Protein AF-A0A4V2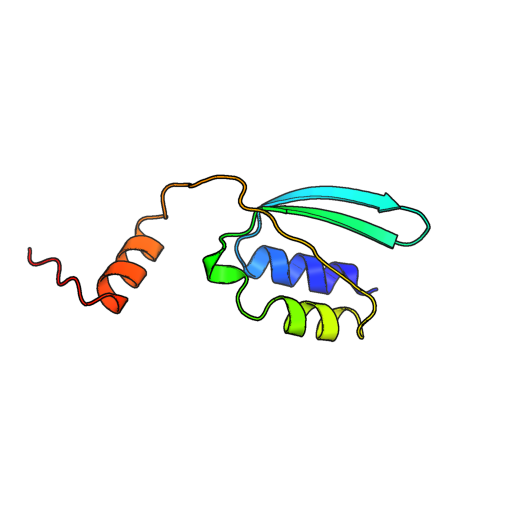B0A8-F1 (afdb_monomer)

Foldseek 3Di:
DLVVVLVVLCVVQVKAWDDWDDDPNDIDTDIDGPPVSCVCVQVSVCVSVVNPDDDDDDDDDDDDDPPVVVVVVCVVVVVPPDD

Solvent-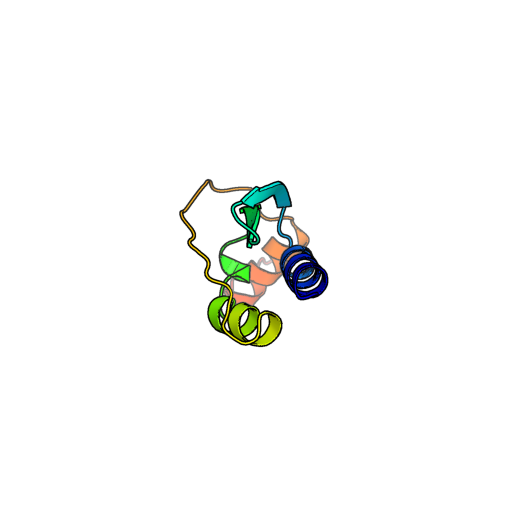accessible surface area (backbone atoms only — not comparable to full-atom values): 5374 Å² total; per-residue (Å²): 130,47,60,64,58,54,52,50,52,39,49,76,42,62,32,49,75,76,47,78,44,83,50,96,95,42,78,46,76,42,64,51,57,52,70,89,55,50,70,68,41,70,60,53,46,24,63,60,38,76,62,72,58,85,85,85,86,75,92,86,82,87,77,88,69,57,69,75,59,43,51,53,51,36,57,75,70,68,56,77,80,72,133

Structure (mmCIF, N/CA/C/O backbone):
data_AF-A0A4V2B0A8-F1
#
_entry.id   AF-A0A4V2B0A8-F1
#
loop_
_atom_site.group_PDB
_atom_site.id
_atom_site.type_symbol
_atom_site.label_atom_id
_atom_site.label_alt_id
_atom_site.label_comp_id
_atom_site.label_asym_id
_atom_site.label_entity_id
_atom_site.label_seq_id
_atom_site.pdbx_PDB_ins_code
_atom_site.Cartn_x
_atom_site.Cartn_y
_atom_site.Cartn_z
_atom_site.occupancy
_atom_site.B_iso_or_equiv
_atom_site.auth_seq_id
_atom_site.auth_comp_id
_atom_site.auth_asym_id
_atom_site.auth_atom_id
_atom_site.pdbx_PDB_model_num
ATOM 1 N N . ASP A 1 1 ? -9.561 9.938 13.239 1.00 70.00 1 ASP A N 1
ATOM 2 C CA . ASP A 1 1 ? -8.130 10.145 13.560 1.00 70.00 1 ASP A CA 1
ATOM 3 C C . ASP A 1 1 ? -7.162 9.397 12.642 1.00 70.00 1 ASP A C 1
ATOM 5 O O . ASP A 1 1 ? -6.278 10.032 12.094 1.00 70.00 1 ASP A O 1
ATOM 9 N N . TYR A 1 2 ? -7.344 8.102 12.355 1.00 82.25 2 TYR A N 1
ATOM 10 C CA . TYR A 1 2 ? -6.391 7.336 11.513 1.00 82.25 2 TYR A CA 1
ATOM 11 C C . TYR A 1 2 ? -6.549 7.508 9.990 1.00 82.25 2 TYR A C 1
ATOM 13 O O . TYR A 1 2 ? -5.664 7.147 9.218 1.00 82.25 2 TYR A O 1
ATOM 21 N N . MET A 1 3 ? -7.688 8.045 9.544 1.00 86.12 3 MET A N 1
ATOM 22 C CA . MET A 1 3 ? -8.070 8.085 8.129 1.00 86.12 3 MET A CA 1
ATOM 23 C C . MET A 1 3 ? -7.075 8.872 7.265 1.00 86.12 3 MET A C 1
ATOM 25 O O . MET A 1 3 ? -6.737 8.422 6.178 1.00 86.12 3 MET A O 1
ATOM 29 N N . GLY A 1 4 ? -6.570 10.009 7.756 1.00 88.69 4 GLY A N 1
ATOM 30 C CA . GLY A 1 4 ? -5.618 10.832 7.003 1.00 88.69 4 GLY A CA 1
ATOM 31 C C . GLY A 1 4 ? -4.320 10.089 6.676 1.00 88.69 4 GLY A C 1
ATOM 32 O O . GLY A 1 4 ? -3.845 10.162 5.547 1.00 88.69 4 GLY A O 1
ATOM 33 N N . GLY A 1 5 ? -3.799 9.307 7.629 1.00 90.88 5 GLY A N 1
ATOM 34 C CA . GLY A 1 5 ? -2.598 8.495 7.422 1.00 90.88 5 GLY A CA 1
ATOM 35 C C . GLY A 1 5 ? -2.807 7.398 6.378 1.00 90.88 5 GLY A C 1
ATOM 36 O O . GLY A 1 5 ? -1.999 7.263 5.464 1.00 90.88 5 GLY A O 1
ATOM 37 N N . VAL A 1 6 ? -3.935 6.683 6.461 1.00 92.88 6 VAL A N 1
ATOM 38 C CA . VAL A 1 6 ? -4.276 5.612 5.508 1.00 92.88 6 VAL A CA 1
ATOM 39 C C . VAL A 1 6 ? -4.457 6.159 4.093 1.00 92.88 6 VAL A C 1
ATOM 41 O O . VAL A 1 6 ? -3.951 5.581 3.135 1.00 92.88 6 VAL A O 1
ATOM 44 N N . ILE A 1 7 ? -5.144 7.292 3.947 1.00 93.06 7 ILE A N 1
ATOM 45 C CA . ILE A 1 7 ? -5.341 7.949 2.648 1.00 93.06 7 ILE A CA 1
ATOM 46 C C . ILE A 1 7 ? -4.006 8.452 2.083 1.00 93.06 7 ILE A C 1
ATOM 48 O O . ILE A 1 7 ? -3.742 8.288 0.894 1.00 93.06 7 ILE A O 1
ATOM 52 N N . GLY A 1 8 ? -3.142 9.016 2.932 1.00 93.62 8 GLY A N 1
ATOM 53 C CA . GLY A 1 8 ? -1.799 9.444 2.543 1.00 93.62 8 GLY A CA 1
ATOM 54 C C . GLY A 1 8 ? -0.939 8.293 2.015 1.00 93.62 8 GLY A C 1
ATOM 55 O O . GLY A 1 8 ? -0.320 8.429 0.962 1.00 93.62 8 GLY A O 1
ATOM 56 N N . ASP A 1 9 ? -0.948 7.144 2.693 1.00 94.25 9 ASP A N 1
ATOM 57 C CA . ASP A 1 9 ? -0.215 5.948 2.254 1.00 94.25 9 ASP A CA 1
ATOM 58 C C . ASP A 1 9 ? -0.769 5.374 0.943 1.00 94.25 9 ASP A C 1
ATOM 60 O O . ASP A 1 9 ? 0.002 5.069 0.034 1.00 94.25 9 ASP A O 1
ATOM 64 N N . LEU A 1 10 ? -2.097 5.306 0.791 1.00 94.56 10 LEU A N 1
ATOM 65 C CA . LEU A 1 10 ? -2.725 4.890 -0.468 1.00 94.56 10 LEU A CA 1
ATOM 66 C C . LEU A 1 10 ? -2.319 5.804 -1.632 1.00 94.56 10 LEU A C 1
ATOM 68 O O . LEU A 1 10 ? -1.962 5.307 -2.700 1.00 94.56 10 LEU A O 1
ATOM 72 N N . ASN A 1 11 ? -2.293 7.122 -1.423 1.00 93.50 11 ASN A N 1
ATOM 73 C CA . ASN A 1 11 ? -1.835 8.076 -2.434 1.00 93.50 11 ASN A CA 1
ATOM 74 C C . ASN A 1 11 ? -0.344 7.897 -2.763 1.00 93.50 11 ASN A C 1
ATOM 76 O O . ASN A 1 11 ? 0.026 7.885 -3.938 1.00 93.50 11 ASN A O 1
ATOM 80 N N . ALA A 1 12 ? 0.513 7.688 -1.757 1.00 93.44 12 ALA A N 1
ATOM 81 C CA . ALA A 1 12 ? 1.942 7.422 -1.961 1.00 93.44 12 ALA A CA 1
ATOM 82 C C . ALA A 1 12 ? 2.186 6.138 -2.776 1.00 93.44 12 ALA A C 1
ATOM 84 O O . ALA A 1 12 ? 3.111 6.068 -3.586 1.00 93.44 12 ALA A O 1
ATOM 85 N N . ARG A 1 13 ? 1.303 5.144 -2.630 1.00 92.94 13 ARG A N 1
ATOM 86 C CA . ARG A 1 13 ? 1.295 3.897 -3.412 1.00 92.94 13 ARG A CA 1
ATOM 87 C C . ARG A 1 13 ? 0.671 4.034 -4.800 1.00 92.94 13 ARG A C 1
ATOM 89 O O . ARG A 1 13 ? 0.510 3.031 -5.490 1.00 92.94 13 ARG A O 1
ATOM 96 N N . ARG A 1 14 ? 0.353 5.256 -5.242 1.00 91.12 14 ARG A N 1
ATOM 97 C CA . ARG A 1 14 ? -0.331 5.542 -6.517 1.00 91.12 14 ARG A CA 1
ATOM 98 C C . ARG A 1 14 ? -1.729 4.919 -6.584 1.00 91.12 14 ARG A C 1
ATOM 100 O O . ARG A 1 14 ? -2.170 4.481 -7.645 1.00 91.12 14 ARG A O 1
ATOM 107 N N . GLY A 1 15 ? -2.405 4.850 -5.442 1.00 92.25 15 GLY A N 1
ATOM 108 C CA . GLY A 1 15 ? -3.780 4.391 -5.345 1.00 92.25 15 GLY A CA 1
ATOM 109 C C . GLY A 1 15 ? -4.764 5.402 -5.929 1.00 92.25 15 GLY A C 1
ATOM 110 O O . GLY A 1 15 ? -4.696 6.591 -5.629 1.00 92.25 15 GLY A O 1
ATOM 111 N N . LYS A 1 16 ? -5.709 4.923 -6.736 1.00 93.44 16 LYS A N 1
ATOM 112 C CA . LYS A 1 16 ? -6.876 5.675 -7.206 1.00 93.44 16 LYS A CA 1
ATOM 113 C C . LYS A 1 16 ? -8.033 5.395 -6.252 1.00 93.44 16 LYS A C 1
ATOM 115 O O . LYS A 1 16 ? -8.540 4.275 -6.207 1.00 93.44 16 LYS A O 1
ATOM 120 N N . ILE A 1 17 ? -8.430 6.381 -5.452 1.00 94.44 17 ILE A N 1
ATOM 121 C CA . ILE A 1 17 ? -9.563 6.240 -4.528 1.00 94.44 17 ILE A CA 1
ATOM 122 C C . ILE A 1 17 ? -10.863 6.432 -5.307 1.00 94.44 17 ILE A C 1
ATOM 124 O O . ILE A 1 17 ? -11.083 7.482 -5.900 1.00 94.44 17 ILE A O 1
ATOM 128 N N . HIS A 1 18 ? -11.727 5.421 -5.268 1.00 94.12 18 HIS A N 1
ATOM 129 C CA . HIS A 1 18 ? -13.019 5.418 -5.956 1.00 94.12 18 HIS A CA 1
ATOM 130 C C . HIS A 1 18 ? -14.133 5.961 -5.075 1.00 94.12 18 HIS A C 1
ATOM 132 O O . HIS A 1 18 ? -14.958 6.756 -5.514 1.00 94.12 18 HIS A O 1
ATOM 138 N N . SER A 1 19 ? -14.179 5.523 -3.816 1.00 93.50 19 SER A N 1
ATOM 139 C CA . SER A 1 19 ? -15.212 5.967 -2.885 1.00 93.50 19 SER A CA 1
ATOM 140 C C . SER A 1 19 ? -14.778 5.821 -1.436 1.00 93.50 19 SER A C 1
ATOM 142 O O . SER A 1 19 ? -14.036 4.905 -1.075 1.00 93.50 19 SER A O 1
ATOM 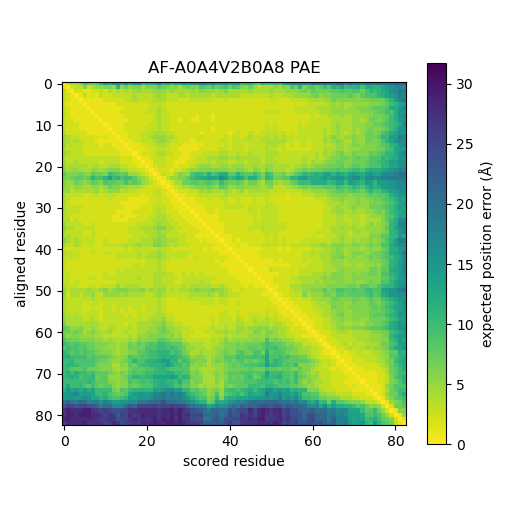144 N N . MET A 1 20 ? -15.332 6.681 -0.589 1.00 93.06 20 MET A N 1
ATOM 145 C CA . MET A 1 20 ? -15.231 6.592 0.863 1.00 93.06 20 MET A CA 1
ATOM 146 C C . MET A 1 20 ? -16.645 6.583 1.432 1.00 93.06 20 MET A C 1
ATOM 148 O O . MET A 1 20 ? -17.433 7.483 1.147 1.00 93.06 20 MET A O 1
ATOM 152 N N . THR A 1 21 ? -16.989 5.544 2.186 1.00 92.44 21 THR A N 1
ATOM 153 C CA . THR A 1 21 ? -18.347 5.353 2.697 1.00 92.44 21 THR A CA 1
ATOM 154 C C . THR A 1 21 ? -18.317 5.097 4.201 1.00 92.44 21 THR A C 1
ATOM 156 O O . THR A 1 21 ? -17.703 4.116 4.636 1.00 92.44 21 THR A O 1
ATOM 159 N N . PRO A 1 22 ? -19.011 5.918 5.007 1.00 90.19 22 PRO A N 1
ATOM 160 C CA . PRO A 1 22 ? -19.180 5.642 6.423 1.00 90.19 22 PRO A CA 1
ATOM 161 C C . PRO A 1 22 ? -20.085 4.419 6.614 1.00 90.19 22 PRO A C 1
ATOM 163 O O . PRO A 1 22 ? -21.142 4.302 5.996 1.00 90.19 22 PRO A O 1
ATOM 166 N N . LYS A 1 23 ? -19.680 3.492 7.481 1.00 85.75 23 LYS A N 1
ATOM 167 C CA . LYS A 1 23 ? -20.416 2.261 7.787 1.00 85.75 23 LYS A CA 1
ATOM 168 C C . LYS A 1 23 ? -20.285 1.941 9.273 1.00 85.75 23 LYS A C 1
ATOM 170 O O . LYS A 1 23 ? -19.222 1.522 9.709 1.00 85.75 23 LYS A O 1
ATOM 175 N N . HIS A 1 24 ? -21.366 2.103 10.040 1.00 83.44 24 HIS A N 1
ATOM 176 C CA . HIS A 1 24 ? -21.446 1.721 11.463 1.00 83.44 24 HIS A CA 1
ATOM 177 C C . HIS A 1 24 ? -20.257 2.213 12.318 1.00 83.44 24 HIS A C 1
ATOM 179 O O . HIS A 1 24 ? -19.630 1.436 13.030 1.00 83.44 24 HIS A O 1
ATOM 185 N N . GLY A 1 25 ? -19.896 3.496 12.204 1.00 82.69 25 GLY A N 1
ATOM 186 C CA . GLY A 1 25 ? -18.759 4.075 12.940 1.00 82.69 25 GLY A CA 1
ATOM 187 C C . GLY A 1 25 ? -17.374 3.753 12.359 1.00 82.69 25 GLY A C 1
ATOM 188 O O . GLY A 1 25 ? -16.370 4.237 12.874 1.00 82.69 25 GLY A O 1
ATOM 189 N N . LEU A 1 26 ? -17.306 2.987 11.268 1.00 86.88 26 LEU A N 1
ATOM 190 C CA . LEU A 1 26 ? -16.102 2.750 10.472 1.00 86.88 26 LEU A CA 1
ATOM 191 C C . LEU A 1 26 ? -16.155 3.549 9.166 1.00 86.88 26 LEU A C 1
ATOM 193 O O . LEU A 1 26 ? -17.219 3.969 8.713 1.00 86.88 26 LEU A O 1
ATOM 197 N N . GLN A 1 27 ? -14.999 3.724 8.534 1.00 89.19 27 GLN A N 1
ATOM 198 C CA . GLN A 1 27 ? -14.885 4.264 7.180 1.00 89.19 27 GLN A CA 1
ATOM 199 C C . GLN A 1 27 ? -14.420 3.152 6.245 1.00 89.19 27 GLN A C 1
ATOM 201 O O . GLN A 1 27 ? -13.377 2.540 6.473 1.00 89.19 27 GLN A O 1
ATOM 206 N N . SER A 1 28 ? -15.199 2.877 5.203 1.00 92.88 28 SER A N 1
ATOM 207 C CA . SER A 1 28 ? -14.835 1.941 4.144 1.00 92.88 28 SER A CA 1
ATOM 208 C C . SER A 1 28 ? -14.265 2.717 2.964 1.00 92.88 28 SER A C 1
ATOM 210 O O . SER A 1 28 ? -14.909 3.636 2.463 1.00 92.88 28 SER A O 1
ATOM 212 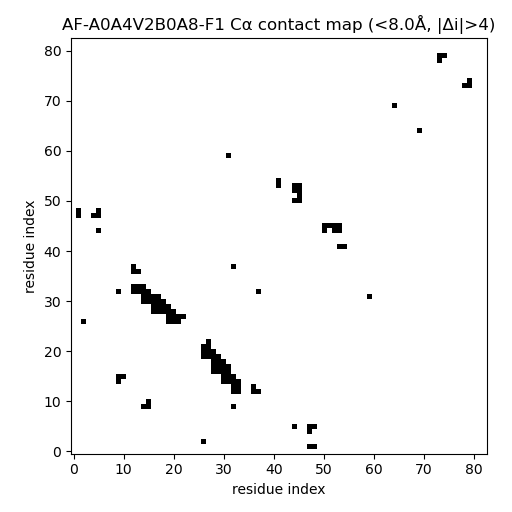N N . ILE A 1 29 ? -13.063 2.351 2.522 1.00 93.62 29 ILE A N 1
ATOM 213 C CA . ILE A 1 29 ? -12.382 2.979 1.388 1.00 93.62 29 ILE A CA 1
ATOM 214 C C . ILE A 1 29 ? -12.308 1.947 0.266 1.00 93.62 29 ILE A C 1
ATOM 216 O O . ILE A 1 29 ? -11.773 0.856 0.461 1.00 93.62 29 ILE A O 1
ATOM 220 N N . LYS A 1 30 ? -12.839 2.289 -0.909 1.00 94.94 30 LYS A N 1
ATOM 221 C CA . LYS A 1 30 ? -12.617 1.533 -2.145 1.00 94.94 30 LYS A CA 1
ATOM 222 C C . LYS A 1 30 ? -11.585 2.263 -2.981 1.00 94.94 30 LYS A C 1
ATOM 224 O O . LYS A 1 30 ? -11.733 3.455 -3.245 1.00 94.94 30 LYS A O 1
ATOM 229 N N . CYS A 1 31 ? -10.561 1.542 -3.403 1.00 95.56 31 CYS A N 1
ATOM 230 C CA . CYS A 1 31 ? -9.503 2.076 -4.241 1.00 95.56 31 CYS A CA 1
ATOM 231 C C . CYS A 1 31 ? -8.900 0.975 -5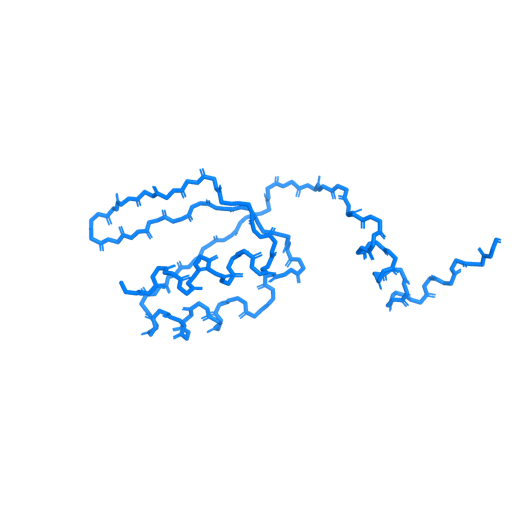.109 1.00 95.56 31 CYS A C 1
ATOM 233 O O . CYS A 1 31 ? -9.030 -0.211 -4.803 1.00 95.56 31 CYS A O 1
ATOM 235 N N . GLU A 1 32 ? -8.235 1.388 -6.177 1.00 95.62 32 GLU A N 1
ATOM 236 C CA . GLU A 1 32 ? -7.362 0.539 -6.978 1.00 95.62 32 GLU A CA 1
ATOM 237 C C . GLU A 1 32 ? -5.924 0.976 -6.766 1.00 95.62 32 GLU A C 1
ATOM 239 O O . GLU A 1 32 ? -5.611 2.161 -6.843 1.00 95.62 32 GLU A O 1
ATOM 244 N N . VAL A 1 33 ? -5.044 0.021 -6.496 1.00 94.44 33 VAL A N 1
ATOM 245 C CA . VAL A 1 33 ? -3.625 0.276 -6.256 1.00 94.44 33 VAL A CA 1
ATOM 246 C C . VAL A 1 33 ? -2.828 -0.698 -7.117 1.00 94.44 33 VAL A C 1
ATOM 248 O O . VAL A 1 33 ? -3.193 -1.877 -7.172 1.00 94.44 33 VAL A O 1
ATOM 251 N N . PRO A 1 34 ? -1.741 -0.262 -7.780 1.00 92.94 34 PRO A N 1
ATOM 252 C CA . PRO A 1 34 ? -0.863 -1.177 -8.494 1.00 92.94 34 PRO A CA 1
ATOM 253 C C . PRO A 1 34 ? -0.381 -2.296 -7.566 1.00 92.94 34 PRO A C 1
ATOM 255 O O . PRO A 1 34 ? 0.174 -2.023 -6.501 1.00 92.94 34 PRO A O 1
ATOM 258 N N . LEU A 1 35 ? -0.5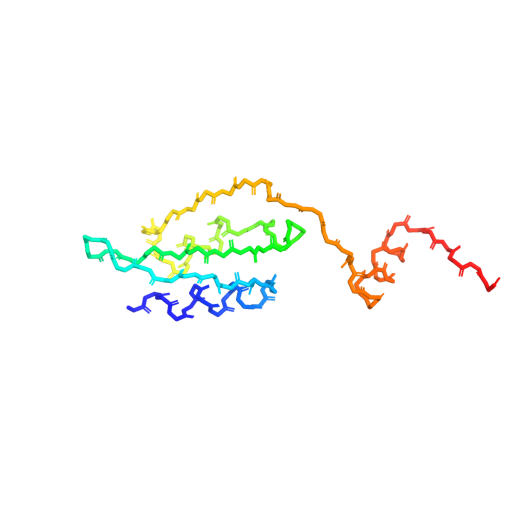43 -3.558 -7.975 1.00 93.00 35 LEU A N 1
ATOM 259 C CA . LEU A 1 35 ? -0.195 -4.716 -7.139 1.00 93.00 35 LEU A CA 1
ATOM 260 C C . LEU A 1 35 ? 1.267 -4.679 -6.655 1.00 93.00 35 LEU A C 1
ATOM 262 O O . LEU A 1 35 ? 1.548 -5.014 -5.507 1.00 93.00 35 LEU A O 1
ATOM 266 N N . ALA A 1 36 ? 2.187 -4.186 -7.492 1.00 90.38 36 ALA A N 1
ATOM 267 C CA . ALA A 1 36 ? 3.597 -4.001 -7.144 1.00 90.38 36 ALA A CA 1
ATOM 268 C C . ALA A 1 36 ? 3.823 -3.078 -5.927 1.00 90.38 36 ALA A C 1
ATOM 270 O O . ALA A 1 36 ? 4.843 -3.190 -5.255 1.00 90.38 36 ALA A O 1
ATOM 271 N N . GLN A 1 37 ? 2.874 -2.189 -5.621 1.00 91.50 37 GLN A N 1
ATOM 272 C CA . GLN A 1 37 ? 2.922 -1.271 -4.481 1.00 91.50 37 GLN A CA 1
ATOM 273 C C . GLN A 1 37 ? 2.215 -1.827 -3.234 1.00 91.50 37 GLN A C 1
ATOM 275 O O . GLN A 1 37 ? 2.262 -1.196 -2.183 1.00 91.50 37 GLN A O 1
ATOM 280 N N . MET A 1 38 ? 1.565 -2.995 -3.308 1.00 94.31 38 MET A N 1
ATOM 281 C CA . MET A 1 38 ? 0.804 -3.577 -2.189 1.00 94.31 38 MET A CA 1
ATOM 282 C C . MET A 1 38 ? 1.633 -4.507 -1.292 1.00 94.31 38 MET A C 1
ATOM 284 O O . MET A 1 38 ? 1.179 -4.895 -0.211 1.00 94.31 38 MET A O 1
ATOM 288 N N . PHE A 1 39 ? 2.864 -4.840 -1.689 1.00 93.00 39 PHE A N 1
ATOM 289 C CA . PHE A 1 39 ? 3.788 -5.581 -0.834 1.00 93.00 39 PHE A CA 1
ATOM 290 C C . PHE A 1 39 ? 4.047 -4.810 0.473 1.00 93.00 39 PHE A C 1
ATOM 292 O O . PHE A 1 39 ? 4.344 -3.616 0.472 1.00 93.00 39 PHE A O 1
ATOM 299 N N . GLY A 1 40 ? 3.880 -5.492 1.611 1.00 92.81 40 GLY A N 1
ATOM 300 C CA . GLY A 1 40 ? 4.028 -4.897 2.946 1.00 92.81 40 GLY A CA 1
ATOM 301 C C . GLY A 1 40 ? 2.855 -4.024 3.417 1.00 92.81 40 GLY A C 1
ATOM 302 O O . GLY A 1 40 ? 2.891 -3.534 4.548 1.00 92.81 40 GLY A O 1
ATOM 303 N N . TYR A 1 41 ? 1.795 -3.860 2.614 1.00 94.56 41 TYR A N 1
ATOM 304 C CA . TYR A 1 41 ? 0.665 -2.992 2.968 1.00 94.56 41 TYR A CA 1
ATOM 305 C C . TYR A 1 41 ? -0.054 -3.430 4.252 1.00 94.56 41 TYR A C 1
ATOM 307 O O . TYR A 1 41 ? -0.405 -2.587 5.070 1.00 94.56 41 TYR A O 1
ATOM 315 N N . SER A 1 42 ? -0.204 -4.739 4.490 1.00 93.75 42 SER A N 1
ATOM 316 C CA . SER A 1 42 ? -0.817 -5.263 5.723 1.00 93.75 42 SER A CA 1
ATOM 317 C C . SER A 1 42 ? -0.150 -4.720 6.992 1.00 93.75 42 SER A C 1
ATOM 319 O O . SER A 1 42 ? -0.819 -4.244 7.911 1.00 93.75 42 SER A O 1
ATOM 321 N N . THR A 1 43 ? 1.184 -4.725 7.023 1.00 94.12 43 THR A N 1
ATOM 322 C CA . THR A 1 43 ? 1.967 -4.22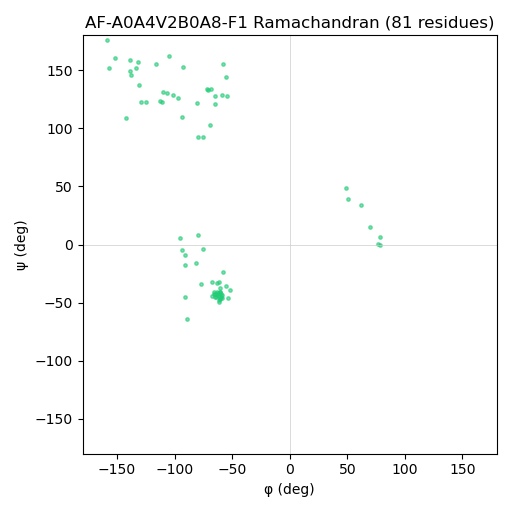8 8.158 1.00 94.12 43 THR A CA 1
ATOM 323 C C . THR A 1 43 ? 1.822 -2.714 8.311 1.00 94.12 43 THR A C 1
ATOM 325 O O . THR A 1 43 ? 1.580 -2.233 9.420 1.00 94.12 43 THR A O 1
ATOM 328 N N . ALA A 1 44 ? 1.904 -1.966 7.205 1.00 94.12 44 ALA A N 1
ATOM 329 C CA . ALA A 1 44 ? 1.737 -0.512 7.203 1.00 94.12 44 ALA A CA 1
ATOM 330 C C . ALA A 1 44 ? 0.343 -0.095 7.701 1.00 94.12 44 ALA A C 1
ATOM 332 O O . ALA A 1 44 ? 0.228 0.740 8.601 1.00 94.12 44 ALA A O 1
ATOM 333 N N . LEU A 1 45 ? -0.713 -0.743 7.199 1.00 94.56 45 LEU A N 1
ATOM 334 C CA . LEU A 1 45 ? -2.095 -0.474 7.591 1.00 94.56 45 LEU A CA 1
ATOM 335 C C . LEU A 1 45 ? -2.323 -0.750 9.081 1.00 94.56 45 LEU A C 1
ATOM 337 O O . LEU A 1 45 ? -2.954 0.052 9.776 1.00 94.56 45 LEU A O 1
ATOM 341 N N . ARG A 1 46 ? -1.801 -1.867 9.601 1.00 93.25 46 ARG A N 1
ATOM 342 C CA . ARG A 1 46 ? -1.897 -2.183 11.035 1.00 93.25 46 ARG A CA 1
ATOM 343 C C . ARG A 1 46 ? -1.167 -1.146 11.883 1.00 93.25 46 ARG A C 1
ATOM 345 O O . ARG A 1 46 ? -1.716 -0.729 12.895 1.00 93.25 46 ARG A O 1
ATOM 352 N N . SER A 1 47 ? 0.010 -0.687 11.466 1.00 93.50 47 SER A N 1
ATOM 353 C CA . SER A 1 47 ? 0.747 0.364 12.178 1.00 93.50 47 SER A CA 1
ATOM 354 C C . SER A 1 47 ? -0.046 1.678 12.234 1.00 93.50 47 SER A C 1
ATOM 356 O O . SER A 1 47 ? -0.276 2.214 13.316 1.00 93.50 47 SER A O 1
ATOM 358 N N . GLN A 1 48 ? -0.572 2.140 11.095 1.00 92.38 48 GLN A N 1
ATOM 359 C CA . GLN A 1 48 ? -1.323 3.402 10.996 1.00 92.38 48 GLN A CA 1
ATOM 360 C C . GLN A 1 48 ? -2.670 3.372 11.723 1.00 92.38 48 GLN A C 1
ATOM 362 O O . GLN A 1 48 ? -3.126 4.391 12.234 1.00 92.38 48 GLN A O 1
ATOM 367 N N . SER A 1 49 ? -3.318 2.208 11.771 1.00 92.12 49 SER A N 1
ATOM 368 C CA . SER A 1 49 ? -4.626 2.030 12.414 1.00 92.12 49 SER A CA 1
ATOM 369 C C . SER A 1 49 ? -4.548 1.518 13.853 1.00 92.12 49 SER A C 1
ATOM 371 O O . SER A 1 49 ? -5.586 1.182 14.426 1.00 92.12 49 SER A O 1
ATOM 373 N N . GLN A 1 50 ? -3.343 1.392 14.423 1.00 91.56 50 GLN A N 1
ATOM 374 C CA . GLN A 1 50 ? -3.119 0.732 15.718 1.00 91.56 50 GLN A CA 1
ATOM 375 C C . GLN A 1 50 ? -3.775 -0.664 15.787 1.00 91.56 50 GLN A C 1
ATOM 377 O O . GLN A 1 50 ? -4.368 -1.057 16.788 1.00 91.56 50 GLN A O 1
ATOM 382 N N . GLY A 1 51 ? -3.715 -1.402 14.678 1.00 91.88 51 GLY A N 1
ATOM 383 C CA . GLY A 1 51 ? -4.238 -2.759 14.538 1.00 91.88 51 GLY A CA 1
ATOM 384 C C . GLY A 1 51 ? -5.752 -2.865 14.342 1.00 91.88 51 GLY A C 1
ATOM 385 O O . GLY A 1 51 ? -6.263 -3.982 14.336 1.00 91.88 51 GLY A O 1
ATOM 386 N N . ARG A 1 52 ? -6.473 -1.748 14.177 1.00 91.00 52 ARG A N 1
ATOM 387 C CA . ARG A 1 52 ? -7.947 -1.729 14.096 1.00 91.00 52 ARG A CA 1
ATOM 388 C C . ARG A 1 52 ? -8.503 -1.846 12.677 1.00 91.00 52 ARG A C 1
ATOM 390 O O . ARG A 1 52 ? -9.683 -2.146 12.521 1.00 91.00 52 ARG A O 1
ATOM 397 N N . ALA A 1 53 ? -7.694 -1.589 11.649 1.00 92.62 53 ALA A N 1
ATOM 398 C CA . ALA A 1 53 ? -8.129 -1.693 10.259 1.00 92.62 53 ALA A CA 1
ATOM 399 C C . ALA A 1 53 ? -7.843 -3.077 9.663 1.00 92.62 53 ALA A C 1
ATOM 401 O O . ALA A 1 53 ? -6.898 -3.772 10.040 1.00 92.62 53 ALA A O 1
ATOM 402 N N . SER A 1 54 ? -8.659 -3.444 8.679 1.00 92.81 54 SER A N 1
ATOM 403 C CA . SER A 1 54 ? -8.486 -4.627 7.838 1.00 92.81 54 SER A CA 1
ATOM 404 C C . SER A 1 54 ? -8.642 -4.233 6.371 1.00 92.81 54 SER A C 1
ATOM 406 O O . SER A 1 54 ? -9.256 -3.212 6.059 1.00 92.81 54 SER A O 1
ATOM 408 N N . TYR A 1 55 ? -8.068 -5.031 5.473 1.00 94.44 55 TYR A N 1
ATOM 409 C 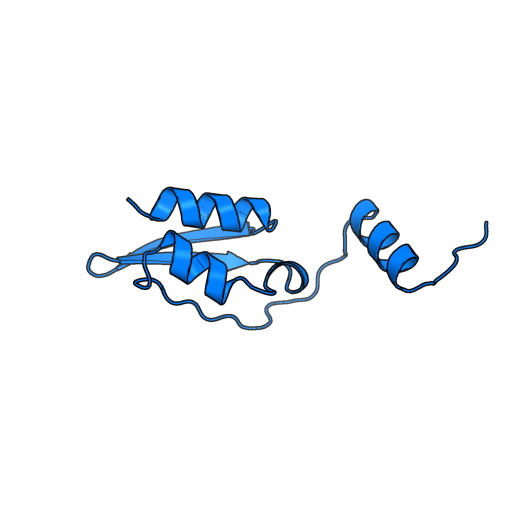CA . TYR A 1 55 ? -8.221 -4.851 4.035 1.00 94.44 55 TYR A CA 1
ATOM 410 C C . TYR A 1 55 ? -8.402 -6.202 3.349 1.00 94.44 55 TYR A C 1
ATOM 412 O O . TYR A 1 55 ? -8.027 -7.247 3.878 1.00 94.44 55 TYR A O 1
ATOM 420 N N . SER A 1 56 ? -8.970 -6.155 2.153 1.00 94.56 56 SER A N 1
ATOM 421 C CA . SER A 1 56 ? -9.019 -7.270 1.214 1.00 94.56 56 SER A CA 1
ATOM 422 C C . SER A 1 56 ? -8.739 -6.717 -0.176 1.00 94.56 56 SER A C 1
ATOM 424 O O . SER A 1 56 ? -9.037 -5.553 -0.448 1.00 94.56 56 SER A O 1
ATOM 426 N N . MET A 1 57 ? -8.125 -7.525 -1.034 1.00 94.75 57 MET A N 1
ATOM 427 C CA . MET A 1 57 ? -7.813 -7.135 -2.404 1.00 94.75 57 MET A CA 1
ATOM 428 C C . MET A 1 57 ? -8.113 -8.284 -3.356 1.00 94.75 57 MET A C 1
ATOM 430 O O . MET A 1 57 ? -7.937 -9.451 -3.008 1.00 94.75 57 MET A O 1
ATOM 434 N N . VAL A 1 58 ? -8.551 -7.927 -4.556 1.00 94.38 58 VAL A N 1
ATOM 435 C CA . VAL A 1 58 ? -8.776 -8.835 -5.680 1.00 94.38 58 VAL A CA 1
ATOM 436 C C . VAL A 1 58 ? -8.149 -8.213 -6.922 1.00 94.38 58 VAL A C 1
ATOM 438 O O . VAL A 1 58 ? -8.033 -6.989 -7.007 1.00 94.38 58 VAL A O 1
ATOM 441 N N . LEU A 1 59 ? -7.718 -9.043 -7.872 1.00 93.31 59 LEU A N 1
ATOM 442 C CA . LEU A 1 59 ? -7.242 -8.549 -9.162 1.00 93.31 59 LEU A CA 1
ATOM 443 C C . LEU A 1 59 ? -8.414 -7.881 -9.896 1.00 93.31 59 LEU A C 1
ATOM 445 O O . LEU A 1 59 ? -9.427 -8.531 -10.133 1.00 93.31 59 LEU A O 1
ATOM 449 N N . SER A 1 60 ? -8.272 -6.594 -10.225 1.00 92.19 60 SER A N 1
ATOM 450 C CA . SER A 1 60 ? -9.276 -5.835 -10.987 1.00 92.19 60 SER A CA 1
ATOM 451 C C . SER A 1 60 ? -9.010 -5.951 -12.490 1.00 92.19 60 SER A C 1
ATOM 453 O O . SER A 1 60 ? -9.799 -6.538 -13.226 1.00 92.19 60 SER A O 1
ATOM 455 N N . ASN A 1 61 ? -7.868 -5.432 -12.946 1.00 91.94 61 ASN A N 1
ATOM 456 C CA . ASN A 1 61 ? -7.490 -5.376 -14.355 1.00 91.94 61 ASN A CA 1
ATOM 457 C C . ASN A 1 61 ? -5.963 -5.228 -14.514 1.00 91.94 61 ASN A C 1
ATOM 459 O O . ASN A 1 61 ? -5.231 -5.094 -13.529 1.00 91.94 61 ASN A O 1
ATOM 463 N N . TYR A 1 62 ? -5.501 -5.253 -15.765 1.00 93.06 62 TYR A N 1
ATOM 464 C CA . TYR A 1 62 ? -4.144 -4.874 -16.149 1.00 93.06 62 TYR A CA 1
ATOM 465 C C . TYR A 1 62 ? -4.183 -3.520 -16.864 1.00 93.06 62 TYR A C 1
ATOM 467 O O . TYR A 1 62 ? -4.946 -3.343 -17.811 1.00 93.06 62 TYR A O 1
ATOM 475 N N . GLU A 1 63 ? -3.322 -2.594 -16.445 1.00 88.12 63 GLU A N 1
ATOM 476 C CA . GLU A 1 63 ? -3.117 -1.298 -17.098 1.00 88.12 63 GLU A CA 1
ATOM 477 C C . GLU A 1 63 ? -1.690 -1.198 -17.650 1.00 88.12 63 GLU A C 1
ATOM 479 O O . GLU A 1 63 ? -0.758 -1.841 -17.157 1.00 88.12 63 GLU A O 1
ATOM 484 N N . VAL A 1 64 ? -1.514 -0.356 -18.671 1.00 87.00 64 VAL A N 1
ATOM 485 C CA . VAL A 1 64 ? -0.192 -0.040 -19.217 1.00 87.00 64 VAL A CA 1
ATOM 486 C C . VAL A 1 64 ? 0.625 0.694 -18.157 1.00 87.00 64 VAL A C 1
ATOM 488 O O . VAL A 1 64 ? 0.196 1.707 -17.601 1.00 87.00 64 VAL A O 1
ATOM 491 N N . VAL A 1 65 ? 1.828 0.192 -17.891 1.00 85.38 65 VAL A N 1
ATOM 492 C CA . VAL A 1 65 ? 2.750 0.824 -16.949 1.00 85.38 65 VAL A CA 1
ATOM 493 C C . VAL A 1 65 ? 3.286 2.124 -17.566 1.00 85.38 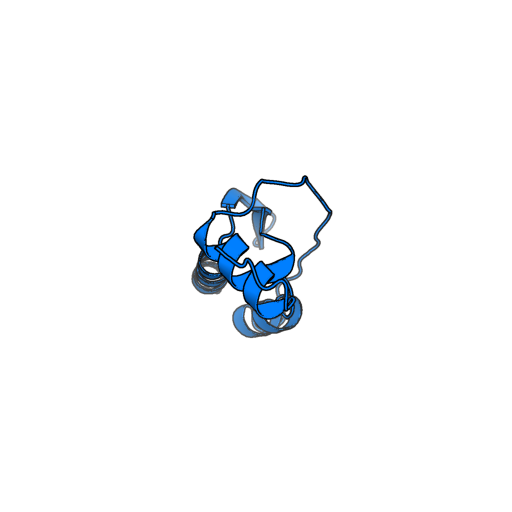65 VAL A C 1
ATOM 495 O O . VAL A 1 65 ? 3.725 2.107 -18.717 1.00 85.38 65 VAL A O 1
ATOM 498 N N . PRO A 1 66 ? 3.305 3.251 -16.828 1.00 84.88 66 PRO A N 1
ATOM 499 C CA . PRO A 1 66 ? 3.886 4.493 -17.324 1.00 84.88 66 PRO A CA 1
ATOM 500 C C . PRO A 1 66 ? 5.348 4.303 -17.767 1.00 84.88 66 PRO A C 1
ATOM 502 O O . PRO A 1 66 ? 6.084 3.594 -17.074 1.00 84.88 66 PRO A O 1
ATOM 505 N N . PRO A 1 67 ? 5.815 4.983 -18.834 1.00 86.06 67 PRO A N 1
ATOM 506 C CA . PRO A 1 67 ? 7.152 4.772 -19.401 1.00 86.06 67 PRO A CA 1
ATOM 507 C C . PRO A 1 67 ? 8.293 4.851 -18.378 1.00 86.06 67 PRO A C 1
ATOM 509 O O . PRO A 1 67 ? 9.205 4.030 -18.401 1.00 86.06 67 PRO A O 1
ATOM 512 N N . ALA A 1 68 ? 8.207 5.783 -17.423 1.00 84.25 68 ALA A N 1
ATOM 513 C CA . ALA A 1 68 ? 9.207 5.937 -16.365 1.00 84.25 68 ALA A CA 1
ATOM 514 C C . ALA A 1 68 ? 9.313 4.700 -15.453 1.00 84.25 68 ALA A C 1
ATOM 516 O O . ALA A 1 68 ? 10.412 4.273 -15.109 1.00 84.25 68 ALA A O 1
ATOM 517 N N . ALA A 1 69 ? 8.176 4.103 -15.082 1.00 83.25 69 ALA A N 1
ATOM 518 C CA . ALA A 1 69 ? 8.154 2.892 -14.266 1.00 83.25 69 ALA A CA 1
ATOM 519 C C . ALA A 1 69 ? 8.499 1.646 -15.096 1.00 83.25 69 ALA A C 1
ATOM 521 O O . ALA A 1 69 ? 9.163 0.746 -14.591 1.00 83.25 69 ALA A O 1
ATOM 522 N N . ALA A 1 70 ? 8.104 1.606 -16.373 1.00 85.69 70 ALA A N 1
ATOM 523 C CA . ALA A 1 70 ? 8.476 0.530 -17.287 1.00 85.69 70 ALA A CA 1
ATOM 524 C C . ALA A 1 70 ? 10.000 0.448 -17.458 1.00 85.69 70 ALA A C 1
ATOM 526 O O . ALA A 1 70 ? 10.568 -0.631 -17.315 1.00 85.69 70 ALA A O 1
ATOM 527 N N . HIS A 1 71 ? 10.668 1.588 -17.660 1.00 84.69 71 HIS A N 1
ATOM 528 C CA . HIS A 1 71 ? 12.126 1.653 -17.747 1.00 84.69 71 HIS A CA 1
ATOM 529 C C . HIS A 1 71 ? 12.803 1.122 -16.473 1.00 84.69 71 HIS A C 1
ATOM 531 O O . HIS A 1 71 ? 13.705 0.294 -16.557 1.00 84.69 71 HIS A O 1
ATOM 537 N N . GLU A 1 72 ? 12.335 1.524 -15.286 1.00 84.12 72 GLU A N 1
ATOM 538 C CA . GLU A 1 72 ? 12.875 1.017 -14.016 1.00 84.12 72 GLU A CA 1
ATOM 539 C C . GLU A 1 72 ? 12.720 -0.508 -13.886 1.00 84.12 72 GLU A C 1
ATOM 541 O O . GLU A 1 72 ? 13.650 -1.199 -13.465 1.00 84.12 72 GLU A O 1
ATOM 546 N N . ILE A 1 73 ? 11.560 -1.045 -14.277 1.00 84.81 73 ILE A N 1
ATOM 547 C CA . ILE A 1 73 ? 11.295 -2.489 -14.260 1.00 84.81 73 ILE A CA 1
ATOM 548 C C . ILE A 1 73 ? 12.225 -3.218 -15.234 1.00 84.81 73 ILE A C 1
ATOM 550 O O . ILE A 1 73 ? 12.809 -4.232 -14.859 1.00 84.81 73 ILE A O 1
ATOM 554 N N . MET A 1 74 ? 12.395 -2.704 -16.454 1.00 84.06 74 MET A N 1
ATOM 555 C CA . MET A 1 74 ? 13.264 -3.304 -17.473 1.00 84.06 74 MET A CA 1
ATOM 556 C C . MET A 1 74 ? 14.730 -3.334 -17.029 1.00 84.06 74 MET A C 1
ATOM 558 O O . MET A 1 74 ? 15.382 -4.371 -17.155 1.00 84.06 74 MET A O 1
ATOM 562 N N . VAL A 1 75 ? 15.216 -2.242 -16.427 1.00 86.31 75 VAL A N 1
ATOM 563 C CA . VAL A 1 75 ? 16.568 -2.167 -15.850 1.00 86.31 75 VAL A CA 1
ATOM 564 C C . VAL A 1 75 ? 16.741 -3.195 -14.731 1.00 86.31 75 VAL A C 1
ATOM 566 O O . VAL A 1 75 ? 17.713 -3.948 -14.737 1.00 86.31 75 VAL A O 1
ATOM 569 N N . ARG A 1 76 ? 15.786 -3.286 -13.792 1.00 81.12 76 ARG A N 1
ATOM 570 C CA . ARG A 1 76 ? 15.829 -4.288 -12.708 1.00 81.12 76 ARG A CA 1
ATOM 571 C C . ARG A 1 76 ? 15.755 -5.725 -13.220 1.00 81.12 76 ARG A C 1
ATOM 573 O O . ARG A 1 76 ? 16.351 -6.608 -12.613 1.00 81.12 76 ARG A O 1
ATOM 580 N N . ALA A 1 77 ? 15.031 -5.960 -14.310 1.00 82.12 77 ALA A N 1
ATOM 581 C CA . ALA A 1 77 ? 14.904 -7.269 -14.941 1.00 82.12 77 ALA A CA 1
ATOM 582 C C . ALA A 1 77 ? 16.151 -7.682 -15.746 1.00 82.12 77 ALA A C 1
ATOM 584 O O . ALA A 1 77 ? 16.187 -8.792 -16.270 1.00 82.12 77 ALA A O 1
ATOM 585 N N . GLY A 1 78 ? 17.165 -6.813 -15.864 1.00 76.44 78 GLY A N 1
ATOM 586 C CA . GLY A 1 78 ? 18.379 -7.093 -16.635 1.00 76.44 78 GLY A CA 1
ATOM 587 C C . GLY A 1 78 ? 18.148 -7.127 -18.147 1.00 76.44 78 GLY A C 1
ATOM 588 O O . GLY A 1 78 ? 19.004 -7.606 -18.889 1.00 76.44 78 GLY A O 1
ATOM 589 N N . VAL A 1 79 ? 17.004 -6.619 -18.619 1.00 69.50 79 VAL A N 1
ATOM 590 C CA . VAL A 1 79 ? 16.724 -6.478 -20.048 1.00 69.50 79 VAL A CA 1
ATOM 591 C C . VAL A 1 79 ? 17.458 -5.229 -20.522 1.00 69.50 79 VAL A C 1
ATOM 593 O O . VAL A 1 79 ? 16.960 -4.110 -20.410 1.00 69.50 79 VAL A O 1
ATOM 596 N N . ILE A 1 80 ? 18.687 -5.423 -20.999 1.00 61.66 80 ILE A N 1
ATOM 597 C CA . ILE A 1 80 ? 19.490 -4.365 -21.610 1.00 61.66 80 ILE A CA 1
ATOM 598 C C . ILE A 1 80 ? 18.818 -4.012 -22.936 1.00 61.66 80 ILE A C 1
ATOM 600 O O . ILE A 1 80 ? 18.932 -4.747 -23.915 1.00 61.66 80 ILE A O 1
ATOM 604 N N . VAL A 1 81 ? 18.091 -2.897 -22.963 1.00 60.31 81 VAL A N 1
ATOM 605 C CA . VAL A 1 81 ? 17.657 -2.293 -24.223 1.00 60.31 81 VAL A CA 1
ATOM 606 C C . VAL A 1 81 ? 18.899 -1.623 -24.796 1.00 60.31 81 VAL A C 1
ATOM 608 O O . VAL A 1 81 ? 19.271 -0.521 -24.396 1.00 60.31 81 VAL A O 1
ATOM 611 N N . GLY A 1 82 ? 19.621 -2.362 -25.639 1.00 56.88 82 GLY A N 1
ATOM 612 C CA . GLY A 1 82 ? 20.602 -1.754 -26.529 1.00 56.88 82 GLY A CA 1
ATOM 613 C C . GLY A 1 82 ? 19.915 -0.713 -27.425 1.00 56.88 82 GLY A C 1
ATOM 614 O O . GLY A 1 82 ? 18.696 -0.802 -27.603 1.00 56.88 82 GLY A O 1
ATOM 615 N N . PRO A 1 83 ? 20.665 0.283 -27.928 1.00 56.09 83 PRO A N 1
ATOM 616 C CA . PRO A 1 83 ? 20.131 1.299 -28.833 1.00 56.09 83 PRO A CA 1
ATOM 617 C C . PRO A 1 83 ? 19.475 0.698 -30.082 1.00 56.09 83 PRO A C 1
ATOM 619 O O . PRO A 1 83 ? 19.894 -0.405 -30.506 1.00 56.09 83 PRO A O 1
#

pLDDT: mean 88.52, std 8.53, range [56.09, 95.62]

Mean predicted aligned error: 6.03 Å

Sequence (83 aa):
DYMGGVIGDLNARRGKIHSMTPKHGLQSIKCEVPLAQMFGYSTALRSQSQGRASYSMVLSNYEVVPPAAAHEIMVRAGVIVGP

Secondary structure (DSSP, 8-state):
--HHHHHHHHHHTT-EEEEEEEETTEEEEEEE--GGG-TTHHHHHHHHTTT------------PPPHHHHHHHHHHTT-----

Radius of gyration: 15.93 Å; Cα contacts (8 Å, |Δi|>4): 61; chains: 1; bounding box: 42×20×45 Å

Nearest PDB structures (foldseek):
  7cdw-assembly1_A  TM=9.633E-01  e=5.535E-06  Mycobacterium tuberculosis H37Rv
  2xex-assembly1_A  TM=9.671E-01  e=1.849E-05  Staphylococcus aureus
  4fn5-assembly1_A  TM=9.304E-01  e=5.051E-05  Pseudomonas aeruginosa PAO1
  6n0i-assembly1_B  TM=9.066E-01  e=7.062E-05  Pseudomonas putida KT2440
  7nsh-assembly1_BC  TM=9.076E-01  e=7.879E-04  Homo sapiens